Protein AF-A0A168NP57-F1 (afdb_monomer)

Secondary structure (DSSP, 8-state):
---SHHHHHHHHS-EEEEEEE-TTS-EEEEEEEHHHHHHHHHTTSS--EEEEEEEETTTEEEEEEEEE--SSS-HHHHHHHS-TTT--EEEEEEEETTEEEEEEE-HHHHHHHHHH--

Solvent-accessible surface area (backbone atoms only — not comparable to full-atom values): 7168 Å² total; per-residue (Å²): 142,91,87,65,76,70,63,57,48,74,76,72,47,63,70,41,81,42,80,39,70,45,102,85,71,47,77,41,80,46,76,42,40,48,68,58,50,54,50,35,45,75,66,70,74,48,80,58,69,43,46,26,34,36,38,30,79,88,81,44,80,45,74,77,39,85,37,71,64,44,88,85,46,39,72,65,56,46,74,70,34,37,38,85,91,78,61,32,36,31,35,44,35,43,73,56,101,85,41,85,45,72,44,82,32,42,65,69,58,44,55,52,52,55,62,74,76,107

Nearest PDB structures (foldseek):
  7phb-assembly1_v  TM=7.052E-01  e=4.993E+00  Mycoplasmoides pneumoniae M129
  4ux3-assembly1_A  TM=5.341E-01  e=6.018E+00  Saccharomyces cerevisiae
  1yn4-assembly1_A  TM=3.728E-01  e=4.143E+00  Staphylococcus aureus

Foldseek 3Di:
DDDDPPPVCFVPADWDWDFDQDPVRDTDIDIDGPVVVVVCVVVVVDWDWFFEWEAEPVPGTDHGDTDTQDPLHDPVNLVVAQDPVPRYWYWYWYDDPNDIHIDTHHPVVNVVVVVVVD

Mean predicted aligned error: 11.05 Å

Radius of gyration: 17.95 Å; Cα contacts (8 Å, |Δi|>4): 164; chains: 1; bounding box: 44×31×59 Å

Organism: NCBI:txid494026

Sequence (118 aa):
MKTSVGVWDSLFGKKVELELKNDKGNTVKRKISEKLYNQLLMEDKIEEIVNAVIFNTMNGLLSEVIYKIDEEISMESYKKFKNIDTGKIYIIEYYEEGELSSMILTKEKFEETLSEMQ

Structure (mmCIF, N/CA/C/O backbone):
data_AF-A0A168NP57-F1
#
_entry.id   AF-A0A168NP57-F1
#
loop_
_atom_site.group_PDB
_atom_site.id
_atom_site.type_symbol
_atom_site.label_atom_id
_atom_site.label_alt_id
_atom_site.label_comp_id
_atom_site.label_asym_id
_atom_site.label_entity_id
_atom_site.label_seq_id
_atom_site.pdbx_PDB_ins_code
_atom_site.Cartn_x
_atom_site.Cartn_y
_atom_site.Cartn_z
_atom_site.occupancy
_atom_site.B_iso_or_equiv
_atom_site.auth_seq_id
_atom_site.auth_comp_id
_atom_site.auth_asym_id
_atom_site.auth_atom_id
_atom_site.pdbx_PDB_model_num
ATOM 1 N N . MET A 1 1 ? -7.964 -12.875 38.413 1.00 38.75 1 MET A N 1
ATOM 2 C CA . MET A 1 1 ? -8.882 -11.745 38.150 1.00 38.75 1 MET A CA 1
ATOM 3 C C . MET A 1 1 ? -8.815 -11.407 36.664 1.00 38.75 1 MET A C 1
ATOM 5 O O . MET A 1 1 ? -7.784 -10.930 36.217 1.00 38.75 1 MET A 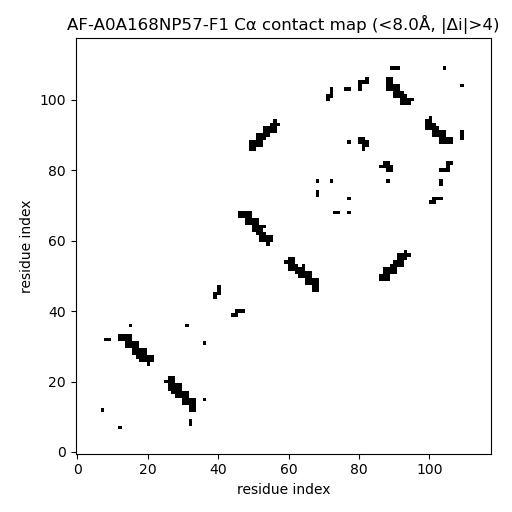O 1
ATOM 9 N N . LYS A 1 2 ? -9.846 -11.745 35.879 1.00 45.28 2 LYS A N 1
ATOM 10 C CA . LYS A 1 2 ? -9.910 -11.529 34.419 1.00 45.28 2 LYS A CA 1
ATOM 11 C C . LYS A 1 2 ? -11.283 -10.957 34.055 1.00 45.28 2 LYS A C 1
ATOM 13 O O . LYS A 1 2 ? -12.103 -11.700 33.553 1.00 45.28 2 LYS A O 1
ATOM 18 N N . THR A 1 3 ? -11.561 -9.685 34.325 1.00 46.69 3 THR A N 1
ATOM 19 C CA . THR A 1 3 ? -12.800 -9.027 33.855 1.00 46.69 3 THR A CA 1
ATOM 20 C C . THR A 1 3 ? -12.734 -7.534 34.170 1.00 46.69 3 THR A C 1
ATOM 22 O O . THR A 1 3 ? -13.128 -7.128 35.256 1.00 46.69 3 THR A O 1
ATOM 25 N N . SER A 1 4 ? -12.225 -6.716 33.249 1.00 45.28 4 SER A N 1
ATOM 26 C CA . SER A 1 4 ? -12.578 -5.279 33.181 1.00 45.28 4 SER A CA 1
ATOM 27 C C . SER A 1 4 ? -11.940 -4.569 31.987 1.00 45.28 4 SER A C 1
ATOM 29 O O . SER A 1 4 ? -12.533 -3.638 31.457 1.00 45.28 4 SER A O 1
ATOM 31 N N . VAL A 1 5 ? -10.779 -5.031 31.510 1.00 47.84 5 VAL A N 1
ATOM 32 C CA . VAL A 1 5 ? -10.010 -4.317 30.471 1.00 47.84 5 VAL A CA 1
ATOM 33 C C . VAL A 1 5 ? -10.714 -4.306 29.099 1.00 47.84 5 VAL A C 1
ATOM 35 O O . VAL A 1 5 ? -10.566 -3.359 28.340 1.00 47.84 5 VAL A O 1
ATOM 38 N N . GLY A 1 6 ? -11.538 -5.315 28.787 1.00 52.41 6 GLY A N 1
ATOM 39 C CA . GLY A 1 6 ? -12.194 -5.432 27.473 1.00 52.41 6 GLY A CA 1
ATOM 40 C C . GLY A 1 6 ? -13.439 -4.561 27.260 1.00 52.41 6 GLY A C 1
ATOM 41 O O . GLY A 1 6 ? -13.781 -4.260 26.120 1.00 52.41 6 GLY A O 1
ATOM 42 N N . VAL A 1 7 ? -14.130 -4.142 28.326 1.00 53.28 7 VAL A N 1
ATOM 43 C CA . VAL A 1 7 ? -15.423 -3.439 28.193 1.00 53.28 7 VAL A CA 1
ATOM 44 C C . VAL A 1 7 ? -15.215 -1.956 27.874 1.00 53.28 7 VAL A C 1
ATOM 46 O O . VAL A 1 7 ? -15.908 -1.406 27.017 1.00 53.28 7 VAL A O 1
ATOM 49 N N . TRP A 1 8 ? -14.211 -1.332 28.498 1.00 48.84 8 TRP A N 1
ATOM 50 C CA . TRP A 1 8 ? -13.878 0.083 28.305 1.00 48.84 8 TRP A CA 1
ATOM 51 C C . TRP A 1 8 ? -13.264 0.372 26.924 1.00 48.84 8 TRP A C 1
ATOM 53 O O . TRP A 1 8 ? -13.643 1.359 26.294 1.00 48.84 8 TRP A O 1
ATOM 63 N N . ASP A 1 9 ? -12.427 -0.533 26.395 1.00 48.09 9 ASP A N 1
ATOM 64 C CA . ASP A 1 9 ? -11.889 -0.452 25.021 1.00 48.09 9 ASP A CA 1
ATOM 65 C C . ASP A 1 9 ? -13.014 -0.460 23.961 1.00 48.09 9 ASP A C 1
ATOM 67 O O . ASP A 1 9 ? -12.896 0.179 22.916 1.00 48.09 9 ASP A O 1
ATOM 71 N N . SER A 1 10 ? -14.141 -1.139 24.224 1.00 54.22 10 SER A N 1
ATOM 72 C CA . SER A 1 10 ? -15.271 -1.202 23.279 1.00 54.22 10 SER A CA 1
ATOM 73 C C . SER A 1 10 ? -16.069 0.109 23.179 1.00 54.22 10 SER A C 1
ATOM 75 O O . SER A 1 10 ? -16.718 0.373 22.158 1.00 54.22 10 SER A O 1
ATOM 77 N N . LEU A 1 11 ? -16.009 0.934 24.231 1.00 54.47 11 LEU A N 1
ATOM 78 C CA . LEU A 1 11 ? -16.763 2.181 24.344 1.00 54.47 11 LEU A CA 1
ATOM 79 C C . LEU A 1 11 ? -15.956 3.400 23.872 1.00 54.47 11 LEU A C 1
ATOM 81 O O . LEU A 1 11 ? -16.556 4.308 23.303 1.00 54.47 11 LEU A O 1
ATOM 85 N N . PHE A 1 12 ? -14.626 3.397 24.034 1.00 58.91 12 PHE A N 1
ATOM 86 C CA . PHE A 1 12 ? -13.761 4.550 23.721 1.00 58.91 12 PHE A CA 1
ATOM 87 C C . PHE A 1 12 ? -12.679 4.293 22.657 1.00 58.91 12 PHE A C 1
ATOM 89 O O . PHE A 1 12 ? -12.015 5.234 22.226 1.00 58.91 12 PHE A O 1
ATOM 96 N N . GLY A 1 13 ? -12.486 3.049 22.210 1.00 62.28 13 GLY A N 1
ATOM 97 C CA . GLY A 1 13 ? -11.503 2.721 21.176 1.00 62.28 13 GLY A CA 1
ATOM 98 C C . GLY A 1 13 ? -11.909 3.203 19.779 1.00 62.28 13 GLY A C 1
ATOM 99 O O . GLY A 1 13 ? -13.095 3.239 19.435 1.00 62.28 13 GLY A O 1
ATOM 100 N N . LYS A 1 14 ? -10.913 3.528 18.939 1.00 70.31 14 LYS A N 1
ATOM 101 C CA . LYS A 1 14 ? -11.123 3.771 17.503 1.00 70.31 14 LYS A CA 1
ATOM 102 C C . LYS A 1 14 ? -11.812 2.559 16.872 1.00 70.31 14 LYS A C 1
ATOM 104 O O . LYS A 1 14 ? -11.433 1.412 17.124 1.00 70.31 14 LYS A O 1
ATOM 109 N N . LYS A 1 15 ? -12.842 2.824 16.066 1.00 76.31 15 LYS A N 1
ATOM 110 C CA . LYS A 1 15 ? -13.626 1.797 15.373 1.00 76.31 15 LYS A CA 1
ATOM 111 C C . LYS A 1 15 ? -13.257 1.775 13.895 1.00 76.31 15 LYS A C 1
ATOM 113 O O . LYS A 1 15 ? -13.189 2.830 13.271 1.00 76.31 15 LYS A O 1
ATOM 118 N N . VAL A 1 16 ? -13.059 0.578 13.362 1.00 74.12 16 VAL A N 1
ATOM 119 C CA . VAL A 1 16 ? -12.806 0.301 11.946 1.00 74.12 16 VAL A CA 1
ATOM 120 C C . VAL A 1 16 ? -14.054 -0.362 11.372 1.00 74.12 16 VAL A C 1
ATOM 122 O O . VAL A 1 16 ? -14.666 -1.211 12.027 1.00 74.12 16 VAL A O 1
ATOM 125 N N . GLU A 1 17 ? -14.476 0.064 10.184 1.00 77.56 17 GLU A N 1
ATOM 126 C CA . GLU A 1 17 ? -15.572 -0.571 9.453 1.00 77.56 17 GLU A CA 1
ATOM 127 C C . GLU A 1 17 ? -14.995 -1.627 8.513 1.00 77.56 17 GLU A C 1
ATOM 129 O O . GLU A 1 17 ? -14.145 -1.329 7.683 1.00 77.56 17 GLU A O 1
ATOM 134 N N . LEU A 1 18 ? -15.453 -2.860 8.682 1.00 72.00 18 LEU A N 1
ATOM 135 C CA . LEU A 1 18 ? -15.092 -4.011 7.877 1.00 72.00 18 LEU A CA 1
ATOM 136 C C . LEU A 1 18 ? -16.243 -4.385 6.959 1.00 72.00 18 LEU A C 1
ATOM 138 O O . LEU A 1 18 ? -17.387 -4.469 7.409 1.00 72.00 18 LEU A O 1
ATOM 142 N N . GLU A 1 19 ? -15.924 -4.706 5.713 1.00 72.56 19 GLU A N 1
ATOM 143 C CA . GLU A 1 19 ? -16.841 -5.364 4.792 1.00 72.56 19 GLU A CA 1
ATOM 144 C C . GLU A 1 19 ? -16.540 -6.862 4.776 1.00 72.56 19 GLU A C 1
ATOM 146 O O . GLU A 1 19 ? -15.517 -7.305 4.270 1.00 72.56 19 GLU A O 1
ATOM 151 N N . LEU A 1 20 ? -17.429 -7.652 5.378 1.00 68.38 20 LEU A N 1
ATOM 152 C CA . LEU A 1 20 ? -17.284 -9.103 5.491 1.00 68.38 20 LEU A CA 1
ATOM 153 C C . LEU A 1 20 ? -18.343 -9.792 4.642 1.00 68.38 20 LEU A C 1
ATOM 155 O O . LEU A 1 20 ? -19.510 -9.409 4.690 1.00 68.38 20 LEU A O 1
ATOM 159 N N . LYS A 1 21 ? -17.988 -10.856 3.924 1.00 63.41 21 LYS A N 1
ATOM 160 C CA . LYS A 1 21 ? -18.999 -11.736 3.325 1.00 63.41 21 LYS A CA 1
ATOM 161 C C . LYS A 1 21 ? -19.562 -12.664 4.398 1.00 63.41 21 LYS A C 1
ATOM 163 O O . LYS A 1 21 ? -18.806 -13.299 5.124 1.00 63.41 21 LYS A O 1
ATOM 168 N N . ASN A 1 22 ? -20.885 -12.732 4.516 1.00 69.12 22 ASN A N 1
ATOM 169 C CA . ASN A 1 22 ? -21.530 -13.746 5.349 1.00 69.12 22 ASN A CA 1
ATOM 170 C C . ASN A 1 22 ? -21.613 -15.099 4.625 1.00 69.12 22 ASN A C 1
ATOM 172 O O . ASN A 1 22 ? -21.370 -15.184 3.425 1.00 69.12 22 ASN A O 1
ATOM 176 N N . ASP A 1 23 ? -22.055 -16.136 5.336 1.00 68.69 23 ASP A N 1
ATOM 177 C CA . ASP A 1 23 ? -22.224 -17.509 4.822 1.00 68.69 23 ASP A CA 1
ATOM 178 C C . ASP A 1 23 ? -23.189 -17.618 3.623 1.00 68.69 23 ASP A C 1
ATOM 180 O O . ASP A 1 23 ? -23.271 -18.649 2.964 1.00 68.69 23 ASP A O 1
ATOM 184 N N . LYS A 1 24 ? -23.941 -16.549 3.331 1.00 72.31 24 LYS A N 1
ATOM 185 C CA . LYS A 1 24 ? -24.844 -16.432 2.177 1.00 72.31 24 LYS A CA 1
ATOM 186 C C . LYS A 1 24 ? -24.222 -15.641 1.018 1.00 72.31 24 LYS A C 1
ATOM 188 O O . LYS A 1 24 ? -24.932 -15.288 0.083 1.00 72.31 24 LYS A O 1
ATOM 193 N N . GLY A 1 25 ? -22.936 -15.299 1.109 1.00 66.81 25 GLY A N 1
ATOM 194 C CA . GLY A 1 25 ? -22.189 -14.519 0.121 1.00 66.81 25 GLY A CA 1
ATOM 195 C C . GLY A 1 25 ? -22.498 -13.018 0.098 1.00 66.81 25 GLY A C 1
ATOM 196 O O . GLY A 1 25 ? -21.944 -12.309 -0.738 1.00 66.81 25 GLY A O 1
ATOM 197 N N . ASN A 1 26 ? -23.352 -12.511 0.994 1.00 70.50 26 ASN A N 1
ATOM 198 C CA . ASN A 1 26 ? -23.693 -11.088 1.035 1.00 70.50 26 ASN A CA 1
ATOM 199 C C . ASN A 1 26 ? -22.630 -10.305 1.803 1.00 70.50 26 ASN A C 1
ATOM 201 O O . ASN A 1 26 ? -22.225 -10.722 2.891 1.00 70.50 26 ASN A O 1
ATOM 205 N N . THR A 1 27 ? -22.247 -9.141 1.280 1.00 70.88 27 THR A N 1
ATOM 206 C CA . THR A 1 27 ? -21.367 -8.201 1.978 1.00 70.88 27 THR A CA 1
ATOM 207 C C . THR A 1 27 ? -22.115 -7.538 3.131 1.00 70.88 27 THR A C 1
ATOM 209 O O . THR A 1 27 ? -23.175 -6.939 2.952 1.00 70.88 27 THR A O 1
ATOM 212 N N . VAL A 1 28 ? -21.560 -7.643 4.333 1.00 73.69 28 VAL A N 1
ATOM 213 C CA . VAL A 1 28 ? -22.086 -7.066 5.565 1.00 73.69 28 VAL A CA 1
ATOM 214 C C . VAL A 1 28 ? -21.036 -6.130 6.145 1.00 73.69 28 VAL A C 1
ATOM 216 O O . VAL A 1 28 ? -19.914 -6.543 6.431 1.00 73.69 28 VAL A O 1
ATOM 219 N N . LYS A 1 29 ? -21.419 -4.872 6.360 1.00 75.94 29 LYS A N 1
ATOM 220 C CA . LYS A 1 29 ? -20.582 -3.885 7.045 1.00 75.94 29 LYS A CA 1
ATOM 221 C C . LYS A 1 29 ? -20.667 -4.097 8.555 1.00 75.94 29 LYS A C 1
ATOM 223 O O . L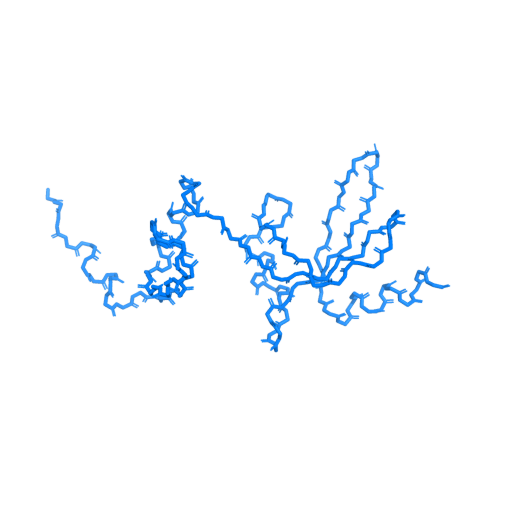YS A 1 29 ? -21.762 -4.078 9.123 1.00 75.94 29 LYS A O 1
ATOM 228 N N . ARG A 1 30 ? -19.533 -4.286 9.229 1.00 78.25 30 ARG A N 1
ATOM 229 C CA . ARG A 1 30 ? -19.452 -4.357 10.696 1.00 78.25 30 ARG A CA 1
ATOM 230 C C . ARG A 1 30 ? -18.409 -3.395 11.228 1.00 78.25 30 ARG A C 1
ATOM 232 O O . ARG A 1 30 ? -17.288 -3.357 10.745 1.00 78.25 30 ARG A O 1
ATOM 239 N N . LYS A 1 31 ? -18.764 -2.660 12.280 1.00 79.62 31 LYS A N 1
ATOM 240 C CA . LYS A 1 31 ? -17.814 -1.823 13.016 1.00 79.62 31 LYS A CA 1
ATOM 241 C C . LYS A 1 31 ? -17.208 -2.630 14.153 1.00 79.62 31 LYS A C 1
ATOM 243 O O . LYS A 1 31 ? -17.934 -3.050 15.054 1.00 79.62 31 LYS A O 1
ATOM 248 N N . ILE A 1 32 ? -15.898 -2.825 14.115 1.00 79.81 32 ILE A N 1
ATOM 249 C CA . ILE A 1 32 ? -15.132 -3.467 15.186 1.00 79.81 32 ILE A CA 1
ATOM 250 C C . ILE A 1 32 ? -14.089 -2.499 15.744 1.00 79.81 32 ILE A C 1
ATOM 252 O O . ILE A 1 32 ? -13.832 -1.453 15.154 1.00 79.81 32 ILE A O 1
ATOM 256 N N . SER A 1 33 ? -13.516 -2.796 16.909 1.00 80.19 33 SER A N 1
ATOM 257 C CA . SER A 1 33 ? -12.408 -1.991 17.433 1.00 80.19 33 SER A CA 1
ATOM 258 C C . SER A 1 33 ? -11.144 -2.205 16.595 1.00 80.19 33 SER A C 1
ATOM 260 O O . SER A 1 33 ? -10.907 -3.309 16.109 1.00 80.19 33 SER A O 1
ATOM 262 N N . GLU A 1 34 ? -10.299 -1.178 16.475 1.00 76.56 34 GLU A N 1
ATOM 263 C CA . GLU A 1 34 ? -8.992 -1.266 15.792 1.00 76.56 34 GLU A CA 1
ATOM 264 C C . GLU A 1 34 ? -8.105 -2.374 16.388 1.00 76.56 34 GLU A C 1
ATOM 266 O O . GLU A 1 34 ? -7.371 -3.058 15.686 1.00 76.56 34 GLU A O 1
ATOM 271 N N . LYS A 1 35 ? -8.234 -2.632 17.691 1.00 75.88 35 LYS A N 1
ATOM 272 C CA . LYS A 1 35 ? -7.530 -3.726 18.363 1.00 75.88 35 LYS A CA 1
ATOM 273 C C . LYS A 1 35 ? -7.978 -5.106 17.880 1.00 75.88 35 LYS A C 1
ATOM 275 O O . LYS A 1 35 ? -7.133 -5.949 17.602 1.00 75.88 35 LYS A O 1
ATOM 280 N N . LEU A 1 36 ? -9.292 -5.335 17.782 1.00 75.81 36 LEU A N 1
ATOM 281 C CA . LEU A 1 36 ? -9.830 -6.596 17.261 1.00 75.81 36 LEU A CA 1
ATOM 282 C C . LEU A 1 36 ? -9.495 -6.748 15.777 1.00 75.81 36 LEU A C 1
ATOM 284 O O . LEU A 1 36 ? -9.195 -7.843 15.327 1.00 75.81 36 LEU A O 1
ATOM 288 N N . TYR A 1 37 ? -9.512 -5.642 15.040 1.00 79.44 37 TYR A N 1
ATOM 289 C CA . TYR A 1 37 ? -9.116 -5.593 13.642 1.00 79.44 37 TYR A CA 1
ATOM 290 C C . TYR A 1 37 ? -7.678 -6.083 13.437 1.00 79.44 37 TYR A C 1
ATOM 292 O O . TYR A 1 37 ? -7.454 -7.060 12.729 1.00 79.44 37 TYR A O 1
ATOM 300 N N . ASN A 1 38 ? -6.724 -5.477 14.148 1.00 73.56 38 ASN A N 1
ATOM 301 C CA . ASN A 1 38 ? -5.319 -5.874 14.094 1.00 73.56 38 ASN A CA 1
ATOM 302 C C . ASN A 1 38 ? -5.124 -7.326 14.545 1.00 73.56 38 ASN A C 1
ATOM 304 O O . ASN A 1 38 ? -4.336 -8.048 13.950 1.00 73.56 38 ASN A O 1
ATOM 308 N N . GLN A 1 39 ? -5.863 -7.774 15.565 1.00 76.75 39 GLN A N 1
ATOM 309 C CA . GLN A 1 39 ? -5.812 -9.167 16.002 1.00 76.75 39 GLN A CA 1
ATOM 310 C C . GLN A 1 39 ? -6.277 -10.130 14.899 1.00 76.75 39 GLN A C 1
ATOM 312 O O . GLN A 1 39 ? -5.638 -11.150 14.679 1.00 76.75 39 GLN A O 1
ATOM 317 N N . LEU A 1 40 ? -7.367 -9.815 14.194 1.00 77.19 40 LEU A N 1
ATOM 318 C CA . LEU A 1 40 ? -7.874 -10.657 13.108 1.00 77.19 40 LEU A CA 1
ATOM 319 C C . LEU A 1 40 ? -6.925 -10.690 11.902 1.00 77.19 40 LEU A C 1
ATOM 321 O O . LEU A 1 40 ? -6.834 -11.736 11.265 1.00 77.19 40 LEU A O 1
ATOM 325 N N . LEU A 1 41 ? -6.221 -9.586 11.620 1.00 73.50 41 LEU A N 1
ATOM 326 C CA . LEU A 1 41 ? -5.145 -9.555 10.624 1.00 73.50 41 LEU A CA 1
ATOM 327 C C . LEU A 1 41 ? -3.970 -10.446 11.040 1.00 73.50 41 LEU A C 1
ATOM 329 O O . LEU A 1 41 ? -3.517 -11.257 10.249 1.00 73.50 41 LEU A O 1
ATOM 333 N N . MET A 1 42 ? -3.507 -1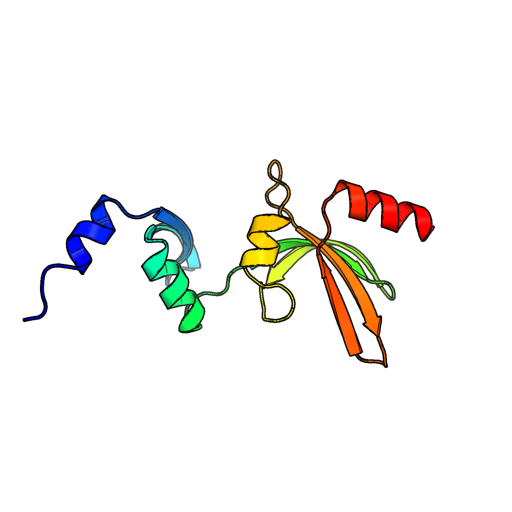0.340 12.291 1.00 72.81 42 MET A N 1
ATOM 334 C CA . MET A 1 42 ? -2.391 -11.153 12.804 1.00 72.81 42 MET A CA 1
ATOM 335 C C . MET A 1 42 ? -2.716 -12.651 12.897 1.00 72.81 42 MET A C 1
ATOM 337 O O . MET A 1 42 ? -1.807 -13.472 12.920 1.00 72.81 42 MET A O 1
ATOM 341 N N . GLU A 1 43 ? -3.995 -13.008 13.015 1.00 76.75 43 GLU A N 1
ATOM 342 C CA . GLU A 1 43 ? -4.471 -14.397 13.036 1.00 76.75 43 GLU A CA 1
ATOM 343 C C . GLU A 1 43 ? -4.807 -14.937 11.629 1.00 76.75 43 GLU A C 1
ATOM 345 O O . GLU A 1 43 ? -5.414 -16.005 11.538 1.00 76.75 43 GLU A O 1
ATOM 350 N N . ASP A 1 44 ? -4.486 -14.199 10.554 1.00 69.19 44 ASP A N 1
ATOM 351 C CA . ASP A 1 44 ? -4.807 -14.522 9.150 1.00 69.19 44 ASP A CA 1
ATOM 352 C C . ASP A 1 44 ? -6.302 -14.813 8.899 1.00 69.19 44 ASP A C 1
ATOM 354 O O . ASP A 1 44 ? -6.692 -15.536 7.981 1.00 69.19 44 ASP A O 1
ATOM 358 N N . LYS A 1 45 ? -7.186 -14.259 9.738 1.00 71.00 45 LYS A N 1
ATOM 359 C CA . LYS A 1 45 ? -8.642 -14.468 9.643 1.00 71.00 45 LYS A CA 1
ATOM 360 C C . LYS A 1 45 ? -9.323 -13.497 8.694 1.00 71.00 45 LYS A C 1
ATOM 362 O O . LYS A 1 45 ? -10.446 -13.756 8.259 1.00 71.00 45 LYS A O 1
ATOM 367 N N . ILE A 1 46 ? -8.683 -12.364 8.437 1.00 70.94 46 ILE A N 1
ATOM 368 C CA . ILE A 1 46 ? -9.098 -11.368 7.456 1.00 70.94 46 ILE A CA 1
ATOM 369 C C . ILE A 1 46 ? -7.860 -10.935 6.677 1.00 70.94 46 ILE A C 1
ATOM 371 O O . ILE A 1 46 ? -6.768 -10.885 7.234 1.00 70.94 46 ILE A O 1
ATOM 375 N N . GLU A 1 47 ? -8.038 -10.605 5.406 1.00 68.81 47 GLU A N 1
ATOM 376 C CA . GLU A 1 47 ? -6.999 -9.993 4.582 1.00 68.81 47 GLU A CA 1
ATOM 377 C C . GLU A 1 47 ? -7.354 -8.520 4.399 1.00 68.81 47 GLU A C 1
ATOM 379 O O . GLU A 1 47 ? -8.518 -8.202 4.129 1.00 68.81 47 GLU A O 1
ATOM 384 N N . GLU A 1 48 ? -6.381 -7.618 4.547 1.00 70.81 48 GLU A N 1
ATOM 385 C CA . GLU A 1 48 ? -6.620 -6.226 4.179 1.00 70.81 48 GLU A CA 1
ATOM 386 C C . GLU A 1 48 ? -6.336 -6.028 2.701 1.00 70.81 48 GLU A C 1
ATOM 388 O O . GLU A 1 48 ? -5.220 -6.212 2.213 1.00 70.81 48 GLU A O 1
ATOM 393 N N . ILE A 1 49 ? -7.397 -5.658 2.001 1.00 72.81 49 ILE A N 1
ATOM 394 C CA . ILE A 1 49 ? -7.410 -5.488 0.567 1.00 72.81 49 ILE A CA 1
ATOM 395 C C . ILE A 1 49 ? -7.708 -4.019 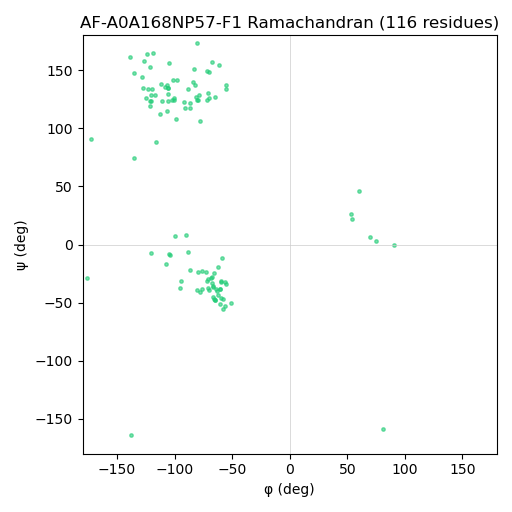0.279 1.00 72.81 49 ILE A C 1
ATOM 397 O O . ILE A 1 49 ? -8.683 -3.461 0.788 1.00 72.81 49 ILE A O 1
ATOM 401 N N . VAL A 1 50 ? -6.874 -3.394 -0.542 1.00 80.62 50 VAL A N 1
ATOM 402 C CA . VAL A 1 50 ? -6.954 -1.975 -0.887 1.00 80.62 50 VAL A CA 1
ATOM 403 C C . VAL A 1 50 ? -6.975 -1.787 -2.394 1.00 80.62 50 VAL A C 1
ATOM 405 O O . VAL A 1 50 ? -6.530 -2.640 -3.155 1.00 80.62 50 VAL A O 1
ATOM 408 N N . ASN A 1 51 ? -7.496 -0.648 -2.839 1.00 82.75 51 ASN A N 1
ATOM 409 C CA . ASN A 1 51 ? -7.425 -0.288 -4.249 1.00 82.75 51 ASN A CA 1
ATOM 410 C C . ASN A 1 51 ? -6.048 0.312 -4.546 1.00 82.75 51 ASN A C 1
ATOM 412 O O . ASN A 1 51 ? -5.638 1.278 -3.900 1.00 82.75 51 ASN A O 1
ATOM 416 N N . ALA A 1 52 ? -5.364 -0.225 -5.547 1.00 88.19 52 ALA A N 1
ATOM 417 C CA . ALA A 1 52 ? -4.059 0.238 -5.985 1.00 88.19 52 ALA A CA 1
ATOM 418 C C . ALA A 1 52 ? -4.067 0.656 -7.460 1.00 88.19 52 ALA A C 1
ATOM 420 O O . ALA A 1 52 ? -4.847 0.166 -8.281 1.00 88.19 52 ALA A O 1
ATOM 421 N N . VAL A 1 53 ? -3.173 1.578 -7.792 1.00 91.81 53 VAL A N 1
ATOM 422 C CA . VAL A 1 53 ? -2.701 1.821 -9.154 1.00 91.81 53 VAL A CA 1
ATOM 423 C C . VAL A 1 53 ? -1.254 1.363 -9.180 1.00 91.81 53 VAL A C 1
ATOM 425 O O . VAL A 1 53 ? -0.459 1.818 -8.361 1.00 91.81 53 VAL A O 1
ATOM 428 N N . ILE A 1 54 ? -0.932 0.440 -10.075 1.00 91.81 54 ILE A N 1
ATOM 429 C CA . ILE A 1 54 ? 0.365 -0.227 -10.106 1.00 91.81 54 ILE A CA 1
ATOM 430 C C . ILE A 1 54 ? 1.007 0.050 -11.453 1.00 91.81 54 ILE A C 1
ATOM 432 O O . ILE A 1 54 ? 0.386 -0.160 -12.490 1.00 91.81 54 ILE A O 1
ATOM 436 N N . PHE A 1 55 ? 2.247 0.512 -11.459 1.00 93.69 55 PHE A N 1
ATOM 437 C CA . PHE A 1 55 ? 3.070 0.511 -12.656 1.00 93.69 55 PHE A CA 1
ATOM 438 C C . PHE A 1 55 ? 4.130 -0.568 -12.521 1.00 93.69 55 PHE A C 1
ATOM 440 O O . PHE A 1 55 ? 4.997 -0.477 -11.660 1.00 93.69 55 PHE A O 1
ATOM 447 N N . ASN A 1 56 ? 4.057 -1.577 -13.377 1.00 91.31 56 ASN A N 1
ATOM 448 C CA . ASN A 1 56 ? 5.048 -2.634 -13.436 1.00 91.31 56 ASN A CA 1
ATOM 449 C C . ASN A 1 56 ? 6.001 -2.348 -14.599 1.00 91.31 56 ASN A C 1
ATOM 451 O O . ASN A 1 56 ? 5.556 -2.211 -15.737 1.00 91.31 56 ASN A O 1
ATOM 455 N N . THR A 1 57 ? 7.307 -2.277 -14.343 1.00 89.44 57 THR A N 1
ATOM 456 C CA . THR A 1 57 ? 8.293 -1.914 -15.379 1.00 89.44 57 THR A CA 1
ATOM 457 C C . THR A 1 57 ? 8.345 -2.894 -16.555 1.00 89.44 57 THR A C 1
ATOM 459 O O . THR A 1 57 ? 8.801 -2.522 -17.634 1.00 89.44 57 THR A O 1
ATOM 462 N N . MET A 1 58 ? 7.843 -4.121 -16.383 1.00 86.94 58 MET A N 1
ATOM 463 C CA . MET A 1 58 ? 7.752 -5.139 -17.434 1.00 86.94 58 MET A CA 1
ATOM 464 C C . MET A 1 58 ? 6.380 -5.158 -18.122 1.00 86.94 58 MET A C 1
ATOM 466 O O . MET A 1 58 ? 6.302 -5.376 -19.330 1.00 86.94 58 MET A O 1
ATOM 470 N N . ASN A 1 59 ? 5.299 -4.945 -17.364 1.00 85.44 59 ASN A N 1
ATOM 471 C CA . ASN A 1 59 ? 3.918 -5.121 -17.841 1.00 85.44 59 ASN A CA 1
ATOM 472 C C . ASN A 1 59 ? 3.179 -3.802 -18.139 1.00 85.44 59 ASN A C 1
ATOM 474 O O . ASN A 1 59 ? 2.085 -3.823 -18.703 1.00 85.44 59 ASN A O 1
ATOM 478 N N . GLY A 1 60 ? 3.759 -2.659 -17.777 1.00 88.44 60 GLY A N 1
ATOM 479 C CA . GLY A 1 60 ? 3.155 -1.338 -17.911 1.00 88.44 60 GLY A CA 1
ATOM 480 C C . GLY A 1 60 ? 2.171 -0.987 -16.789 1.00 88.44 60 GLY A C 1
ATOM 481 O O . GLY A 1 60 ? 2.225 -1.519 -15.679 1.00 88.44 60 GLY A O 1
ATOM 482 N N . LEU A 1 61 ? 1.280 -0.031 -17.072 1.00 91.25 61 LEU A N 1
ATOM 483 C CA . LEU A 1 61 ? 0.336 0.518 -16.097 1.00 91.25 61 LEU A CA 1
ATOM 484 C C . LEU A 1 61 ? -0.893 -0.387 -15.913 1.00 91.25 61 LEU A C 1
ATOM 486 O O . LEU A 1 61 ? -1.649 -0.634 -16.851 1.00 91.25 61 LEU A O 1
ATOM 490 N N . LEU A 1 62 ? -1.144 -0.782 -14.669 1.00 85.69 62 LEU A N 1
ATOM 491 C CA . LEU A 1 62 ? -2.318 -1.508 -14.202 1.00 85.69 62 LEU A CA 1
ATOM 492 C C . LEU A 1 62 ? -3.137 -0.591 -13.288 1.00 85.69 62 LEU A C 1
ATOM 494 O O . LEU A 1 62 ? -2.719 -0.209 -12.195 1.00 85.69 62 LEU A O 1
ATOM 498 N N . SER A 1 63 ? -4.325 -0.209 -13.743 1.00 81.06 63 SER A N 1
ATOM 499 C CA . SER A 1 63 ? -5.205 0.686 -12.989 1.00 81.06 63 SER A CA 1
ATOM 500 C C . SER A 1 63 ? -6.266 -0.094 -12.219 1.00 81.06 63 SER A C 1
ATOM 502 O O . SER A 1 63 ? -6.830 -1.047 -12.745 1.00 81.06 63 SER A O 1
ATOM 504 N N . GLU A 1 64 ? -6.573 0.367 -11.004 1.00 75.31 64 GLU A N 1
ATOM 505 C CA . GLU A 1 64 ? -7.679 -0.138 -10.171 1.00 75.31 64 GLU A CA 1
ATOM 506 C C . GLU A 1 64 ? -7.563 -1.623 -9.812 1.00 75.31 64 GLU A C 1
ATOM 508 O O . GLU A 1 64 ? -8.519 -2.394 -9.891 1.00 75.31 64 GLU A O 1
ATOM 513 N N . VAL A 1 65 ? -6.365 -2.016 -9.388 1.00 79.75 65 VAL A N 1
ATOM 514 C CA . VAL A 1 65 ? -6.080 -3.376 -8.943 1.00 79.75 65 VAL A CA 1
ATOM 515 C C . VAL A 1 65 ? -6.485 -3.532 -7.481 1.00 79.75 65 VAL A C 1
ATOM 517 O O . VAL A 1 65 ? -6.261 -2.653 -6.649 1.00 79.75 65 VAL A O 1
ATOM 520 N N . ILE A 1 66 ? -7.074 -4.680 -7.170 1.00 76.44 66 ILE A N 1
ATOM 521 C CA . ILE A 1 66 ? -7.324 -5.127 -5.806 1.00 76.44 66 ILE A CA 1
ATOM 522 C C . ILE A 1 66 ? -5.994 -5.654 -5.249 1.00 76.44 66 ILE A C 1
ATOM 524 O O . ILE A 1 66 ? -5.539 -6.718 -5.661 1.00 76.44 66 ILE A O 1
ATOM 528 N N . TYR A 1 67 ? -5.363 -4.899 -4.351 1.00 78.75 67 TYR A N 1
ATOM 529 C CA . TYR A 1 67 ? -4.049 -5.205 -3.786 1.00 78.75 67 TYR A CA 1
ATOM 530 C C . TYR A 1 67 ? -4.178 -5.694 -2.347 1.00 78.75 67 TYR A C 1
ATOM 532 O O . TYR A 1 67 ? -4.832 -5.052 -1.524 1.00 78.75 67 TYR A O 1
ATOM 540 N N . LYS A 1 68 ? -3.546 -6.822 -2.032 1.00 79.75 68 LYS A N 1
ATOM 541 C CA . LYS A 1 68 ? -3.472 -7.342 -0.667 1.00 79.75 68 LYS A CA 1
ATOM 542 C C . LYS A 1 68 ? -2.273 -6.708 0.030 1.00 79.75 68 LYS A C 1
ATOM 544 O O . LYS A 1 68 ? -1.156 -6.850 -0.441 1.00 79.75 68 LYS A O 1
ATOM 549 N N . ILE A 1 69 ? -2.505 -6.019 1.143 1.00 75.06 69 ILE A N 1
ATOM 550 C CA . ILE A 1 69 ? -1.419 -5.514 1.991 1.00 75.06 69 ILE A CA 1
ATOM 551 C C . ILE A 1 69 ? -0.672 -6.716 2.584 1.00 75.06 69 ILE A C 1
ATOM 553 O O . ILE A 1 69 ? -1.293 -7.588 3.197 1.00 75.06 69 ILE A O 1
ATOM 557 N N . ASP A 1 70 ? 0.643 -6.750 2.404 1.00 74.62 70 ASP A N 1
ATOM 558 C CA . ASP A 1 70 ? 1.535 -7.842 2.795 1.00 74.62 70 ASP A CA 1
ATOM 559 C C . ASP A 1 70 ? 2.840 -7.315 3.430 1.00 74.62 70 ASP A C 1
ATOM 561 O O . ASP A 1 70 ? 2.903 -6.179 3.903 1.00 74.62 70 ASP A O 1
ATOM 565 N N . GLU A 1 71 ? 3.868 -8.161 3.532 1.00 64.19 71 GLU A N 1
ATOM 566 C CA . GLU A 1 71 ? 5.141 -7.792 4.163 1.00 64.19 71 GLU A CA 1
ATOM 567 C C . GLU A 1 71 ? 5.931 -6.748 3.357 1.00 64.19 71 GLU A C 1
ATOM 569 O O . GLU A 1 71 ? 6.632 -5.933 3.961 1.00 64.19 71 GLU A O 1
ATOM 574 N N . GLU A 1 72 ? 5.784 -6.710 2.028 1.00 71.69 72 GLU A N 1
ATOM 575 C CA . GLU A 1 72 ? 6.426 -5.692 1.184 1.00 71.69 72 GLU A CA 1
ATOM 576 C C . GLU A 1 72 ? 5.791 -4.318 1.407 1.00 71.69 72 GLU A C 1
ATOM 578 O O . GLU A 1 72 ? 6.472 -3.290 1.489 1.00 71.69 72 GLU A O 1
ATOM 583 N N . ILE A 1 73 ? 4.466 -4.295 1.562 1.00 75.19 73 ILE A N 1
ATOM 584 C CA . ILE A 1 73 ? 3.691 -3.078 1.776 1.00 75.19 73 ILE A CA 1
ATOM 585 C C . ILE A 1 73 ? 3.040 -3.126 3.152 1.00 75.19 73 ILE A C 1
ATOM 587 O O . ILE A 1 73 ? 1.890 -3.512 3.317 1.00 75.19 73 ILE A O 1
ATOM 591 N N . SER A 1 74 ? 3.765 -2.643 4.162 1.00 81.31 74 SER A N 1
ATOM 592 C CA . SER A 1 74 ? 3.230 -2.592 5.524 1.00 81.31 74 SER A CA 1
ATOM 593 C C . SER A 1 74 ? 1.979 -1.704 5.648 1.00 81.31 74 SER A C 1
ATOM 595 O O . SER A 1 74 ? 1.801 -0.699 4.948 1.00 81.31 74 SER A O 1
ATOM 597 N N . MET A 1 75 ? 1.147 -2.003 6.648 1.00 78.56 75 MET A N 1
ATOM 598 C CA . MET A 1 75 ? -0.005 -1.175 7.026 1.00 78.56 75 MET A CA 1
ATOM 599 C C . MET A 1 75 ? 0.372 0.281 7.337 1.00 78.56 75 MET A C 1
ATOM 601 O O . MET A 1 75 ? -0.403 1.209 7.095 1.00 78.56 75 MET A O 1
ATOM 605 N N . GLU A 1 76 ? 1.556 0.495 7.911 1.00 82.06 76 GLU A N 1
ATOM 606 C CA . GLU A 1 76 ? 2.065 1.831 8.213 1.00 82.06 76 GLU A CA 1
ATOM 607 C C . GLU A 1 76 ? 2.350 2.603 6.921 1.00 82.06 76 GLU A C 1
ATOM 609 O O . GLU A 1 76 ? 1.907 3.747 6.776 1.00 82.06 76 GLU A O 1
ATOM 614 N N . SER A 1 77 ? 2.993 1.946 5.952 1.00 84.44 77 SER A N 1
ATOM 615 C CA . SER A 1 77 ? 3.229 2.494 4.616 1.00 84.44 77 SER A CA 1
ATOM 616 C C . SER A 1 77 ? 1.908 2.827 3.920 1.00 84.44 77 SER A C 1
ATOM 618 O O . SER A 1 77 ? 1.741 3.94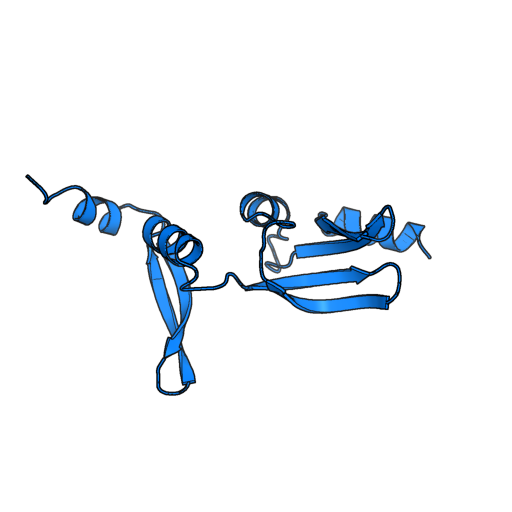8 3.438 1.00 84.44 77 SER A O 1
ATOM 620 N N . TYR A 1 78 ? 0.921 1.925 3.956 1.00 84.00 78 TYR A N 1
ATOM 621 C CA . TYR A 1 78 ? -0.419 2.198 3.425 1.00 84.00 78 TYR A CA 1
ATOM 622 C C . TYR A 1 78 ? -1.047 3.445 4.062 1.00 84.00 78 TYR A C 1
ATOM 624 O O . TYR A 1 78 ? -1.445 4.374 3.360 1.00 84.00 78 TYR A O 1
ATOM 632 N N . LYS A 1 79 ? -1.101 3.519 5.398 1.00 83.94 79 LYS A N 1
ATOM 633 C CA . LYS A 1 79 ? -1.703 4.663 6.106 1.00 83.94 79 LYS A CA 1
ATOM 634 C C . LYS A 1 79 ? -1.005 5.987 5.779 1.00 83.94 79 LYS A C 1
ATOM 636 O O . LYS A 1 79 ? -1.675 7.019 5.769 1.00 83.94 79 LYS A O 1
ATOM 641 N N . LYS A 1 80 ? 0.305 5.953 5.523 1.00 87.00 80 LYS A N 1
ATOM 642 C CA . LYS A 1 80 ? 1.128 7.126 5.207 1.00 87.00 80 LYS A CA 1
ATOM 643 C C . LYS A 1 80 ? 0.972 7.602 3.762 1.00 87.00 80 LYS A C 1
ATOM 645 O O . LYS A 1 80 ? 0.933 8.807 3.537 1.00 87.00 80 LYS A O 1
ATOM 650 N N . PHE A 1 81 ? 0.911 6.678 2.805 1.00 90.38 81 PHE A N 1
ATOM 651 C CA . PHE A 1 81 ? 0.967 6.998 1.375 1.00 90.38 81 PHE A CA 1
ATOM 652 C C . PHE A 1 81 ? -0.375 6.900 0.650 1.00 90.38 81 PHE A C 1
ATOM 654 O O . PHE A 1 81 ? -0.467 7.331 -0.501 1.00 90.38 81 PHE A O 1
ATOM 661 N N . LYS A 1 82 ? -1.433 6.388 1.298 1.00 89.06 82 LYS A N 1
ATOM 662 C CA . LYS A 1 82 ? -2.769 6.393 0.696 1.00 89.06 82 LYS A CA 1
ATOM 663 C C . LYS A 1 82 ? -3.178 7.810 0.304 1.00 89.06 82 LYS A C 1
ATOM 665 O O . LYS A 1 82 ? -3.035 8.766 1.069 1.00 89.06 82 LYS A O 1
ATOM 670 N N . ASN A 1 83 ? -3.760 7.933 -0.878 1.00 89.38 83 ASN A N 1
ATOM 671 C CA . ASN A 1 83 ? -4.388 9.166 -1.303 1.00 89.38 83 ASN A CA 1
ATOM 672 C C . ASN A 1 83 ? -5.671 9.386 -0.487 1.00 89.38 83 ASN A C 1
ATOM 674 O O . ASN A 1 83 ? -6.535 8.512 -0.417 1.00 89.38 83 ASN A O 1
ATOM 678 N N . ILE A 1 84 ? -5.780 10.554 0.147 1.00 85.44 84 ILE A N 1
ATOM 679 C CA . ILE A 1 84 ? -6.866 10.863 1.087 1.00 85.44 84 ILE A CA 1
ATOM 680 C C . ILE A 1 84 ? -8.223 10.926 0.375 1.00 85.44 84 ILE A C 1
ATOM 682 O O . ILE A 1 84 ? -9.218 10.475 0.938 1.00 85.44 84 ILE A O 1
ATOM 686 N N . ASP A 1 85 ? -8.251 11.425 -0.861 1.00 85.38 85 ASP A N 1
ATOM 687 C CA . ASP A 1 85 ? -9.492 11.661 -1.606 1.00 85.38 85 ASP A CA 1
ATOM 688 C C . ASP A 1 85 ? -10.098 10.367 -2.160 1.00 85.38 85 ASP A C 1
ATOM 690 O O . ASP A 1 85 ? -11.314 10.193 -2.179 1.00 85.38 85 ASP A O 1
ATOM 694 N N . THR A 1 86 ? -9.247 9.448 -2.620 1.00 84.00 86 THR A N 1
ATOM 695 C CA . THR A 1 86 ? -9.665 8.223 -3.326 1.00 84.00 86 THR A CA 1
ATOM 696 C C . THR A 1 86 ? -9.505 6.953 -2.499 1.00 84.00 86 THR A C 1
ATOM 698 O O . THR A 1 86 ? -10.055 5.915 -2.858 1.00 84.00 86 THR A O 1
ATOM 701 N N . GLY A 1 87 ? -8.720 7.000 -1.420 1.00 81.81 87 GLY A N 1
ATOM 702 C CA . GLY A 1 87 ? -8.323 5.819 -0.653 1.00 81.81 87 GLY A CA 1
ATOM 703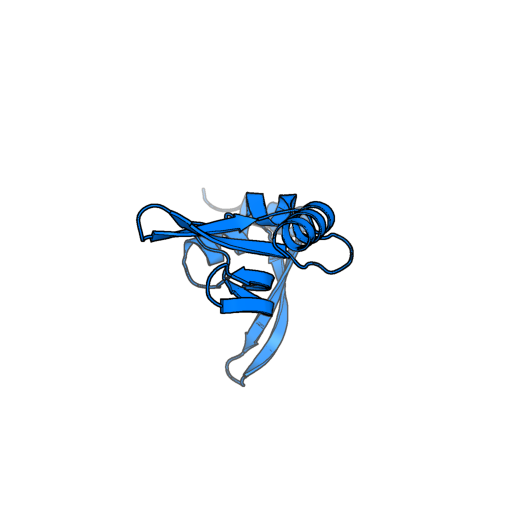 C C . GLY A 1 87 ? -7.357 4.886 -1.391 1.00 81.81 87 GLY A C 1
ATOM 704 O O . GLY A 1 87 ? -7.069 3.809 -0.875 1.00 81.81 87 GLY A O 1
ATOM 705 N N . LYS A 1 88 ? -6.864 5.271 -2.578 1.00 88.50 88 LYS A N 1
ATOM 706 C CA . LYS A 1 88 ? -5.961 4.451 -3.396 1.00 88.50 88 LYS A CA 1
ATOM 707 C C . LYS A 1 88 ? -4.505 4.576 -2.951 1.00 88.50 88 LYS A C 1
ATOM 709 O O . LYS A 1 88 ? -4.089 5.641 -2.490 1.00 88.50 88 LYS A O 1
ATOM 714 N N . ILE A 1 89 ? -3.724 3.523 -3.168 1.00 91.19 89 ILE A N 1
ATOM 715 C CA . ILE A 1 89 ? -2.254 3.578 -3.157 1.00 91.19 89 ILE A CA 1
ATOM 716 C C . ILE A 1 89 ? -1.685 3.510 -4.570 1.00 91.19 89 ILE A C 1
ATOM 718 O O . ILE A 1 89 ? -2.342 3.018 -5.485 1.00 91.19 89 ILE A O 1
ATOM 722 N N . TYR A 1 90 ? -0.469 4.023 -4.731 1.00 93.56 90 TYR A N 1
ATOM 723 C CA . TYR A 1 90 ? 0.240 4.078 -6.003 1.00 93.56 90 TYR A CA 1
ATOM 724 C C . TYR A 1 90 ? 1.556 3.326 -5.839 1.00 93.56 90 TYR A C 1
ATOM 726 O O . TYR A 1 90 ? 2.344 3.676 -4.961 1.00 93.56 90 TYR A O 1
ATOM 734 N N . ILE A 1 91 ? 1.753 2.271 -6.624 1.00 92.88 91 ILE A N 1
ATOM 735 C CA . ILE A 1 91 ? 2.849 1.313 -6.462 1.00 92.88 91 ILE A CA 1
ATOM 736 C C . ILE A 1 91 ? 3.655 1.253 -7.755 1.00 92.88 91 ILE A C 1
ATOM 738 O O . ILE A 1 91 ? 3.078 1.141 -8.834 1.00 92.88 91 ILE A O 1
ATOM 742 N N . ILE A 1 92 ? 4.979 1.297 -7.649 1.00 92.19 92 ILE A N 1
ATOM 743 C CA . ILE A 1 92 ? 5.885 0.930 -8.736 1.00 92.19 92 ILE A CA 1
ATOM 744 C C . ILE A 1 92 ? 6.489 -0.429 -8.413 1.00 92.19 92 ILE A C 1
ATOM 746 O O . ILE A 1 92 ? 7.104 -0.600 -7.364 1.00 92.19 92 ILE A O 1
ATOM 750 N N . GLU A 1 93 ? 6.314 -1.367 -9.330 1.00 92.50 93 GLU A N 1
ATOM 751 C CA . GLU A 1 93 ? 6.907 -2.696 -9.295 1.00 92.50 93 GLU A CA 1
ATOM 752 C C . GLU A 1 93 ? 8.088 -2.743 -10.263 1.00 92.50 93 GLU A C 1
ATOM 754 O O . GLU A 1 93 ? 7.948 -2.456 -11.457 1.00 92.50 93 GLU A O 1
ATOM 759 N N . TYR A 1 94 ? 9.255 -3.116 -9.753 1.00 91.69 94 TYR A N 1
ATOM 760 C CA . TYR A 1 94 ? 10.487 -3.235 -10.522 1.00 91.69 94 TYR A CA 1
ATOM 761 C C . TYR A 1 94 ? 11.257 -4.484 -10.105 1.00 91.69 94 TYR A C 1
ATOM 763 O O . TYR A 1 94 ? 11.004 -5.053 -9.051 1.00 91.69 94 TYR A O 1
ATOM 771 N N . TYR A 1 95 ? 12.186 -4.931 -10.947 1.00 90.69 95 TYR A N 1
ATOM 772 C CA . TYR A 1 95 ? 13.043 -6.066 -10.623 1.00 90.69 95 TYR A CA 1
ATOM 773 C C . TYR A 1 95 ? 14.412 -5.573 -10.170 1.00 90.69 95 TYR A C 1
ATOM 775 O O . TYR A 1 95 ? 15.077 -4.835 -10.900 1.00 90.69 95 TYR A O 1
ATOM 783 N N . GLU A 1 96 ? 14.839 -6.013 -8.994 1.00 90.19 96 GLU A N 1
ATOM 784 C CA . GLU A 1 96 ? 16.167 -5.770 -8.438 1.00 90.19 96 GLU A CA 1
ATOM 785 C C . GLU A 1 96 ? 16.834 -7.128 -8.202 1.00 90.19 96 GLU A C 1
ATOM 787 O O . GLU A 1 96 ? 16.247 -8.022 -7.607 1.00 90.19 96 GLU A O 1
ATOM 792 N N . GLU A 1 97 ? 18.013 -7.340 -8.792 1.00 91.50 97 GLU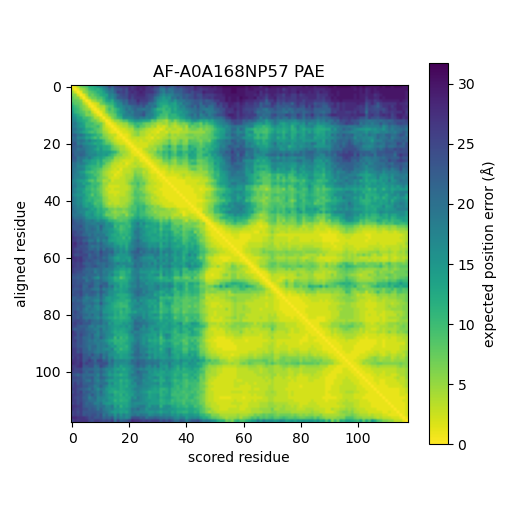 A N 1
ATOM 793 C CA . GLU A 1 97 ? 18.743 -8.625 -8.743 1.00 91.50 97 GLU A CA 1
ATOM 794 C C . GLU A 1 97 ? 17.939 -9.868 -9.197 1.00 91.50 97 GLU A C 1
ATOM 796 O O . GLU A 1 97 ? 18.304 -11.005 -8.913 1.00 91.50 97 GLU A O 1
ATOM 801 N N . GLY A 1 98 ? 16.881 -9.664 -9.990 1.00 89.62 98 GLY A N 1
ATOM 802 C CA . GLY A 1 98 ? 16.004 -10.733 -10.479 1.00 89.62 98 GLY A CA 1
ATOM 803 C C . GLY A 1 98 ? 14.807 -11.032 -9.572 1.00 89.62 98 GLY A C 1
ATOM 804 O O . GLY A 1 98 ? 13.984 -11.871 -9.936 1.00 89.62 98 GLY A O 1
ATOM 805 N N . GLU A 1 99 ? 14.667 -10.322 -8.454 1.00 89.50 99 GLU A N 1
ATOM 806 C CA . GLU A 1 99 ? 13.516 -10.399 -7.557 1.00 89.50 99 GLU A CA 1
ATOM 807 C C . GLU A 1 99 ? 12.572 -9.214 -7.790 1.00 89.50 99 GLU A C 1
ATOM 809 O O . GLU A 1 99 ? 13.010 -8.095 -8.064 1.00 89.50 99 GLU A O 1
ATOM 814 N N . LEU A 1 100 ? 11.262 -9.471 -7.727 1.00 86.31 100 LEU A N 1
ATOM 815 C CA . LEU A 1 100 ? 10.252 -8.420 -7.809 1.00 86.31 100 LEU A CA 1
ATOM 816 C C . LEU A 1 100 ? 10.297 -7.602 -6.517 1.00 86.31 100 LEU A C 1
ATOM 818 O O . LEU A 1 100 ? 10.297 -8.162 -5.429 1.00 86.31 100 LEU A O 1
ATOM 822 N N . SER A 1 101 ? 10.347 -6.286 -6.652 1.00 90.06 101 SER A N 1
ATOM 823 C CA . SER A 1 101 ? 10.326 -5.329 -5.556 1.00 90.06 101 SER A CA 1
ATOM 824 C C . SER A 1 101 ? 9.250 -4.282 -5.800 1.00 90.06 101 SER A C 1
ATOM 826 O O . SER A 1 101 ? 9.025 -3.846 -6.933 1.00 90.06 101 SER A O 1
ATOM 828 N N . SER A 1 102 ? 8.615 -3.851 -4.714 1.00 89.81 102 SER A N 1
ATOM 829 C CA . SER A 1 102 ? 7.487 -2.923 -4.739 1.00 89.81 102 SER A CA 1
ATOM 830 C C . SER A 1 102 ? 7.807 -1.648 -3.962 1.00 89.81 102 SER A C 1
ATOM 832 O O . SER A 1 102 ? 8.281 -1.684 -2.827 1.00 89.81 102 SER A O 1
ATOM 834 N N . MET A 1 103 ? 7.498 -0.488 -4.542 1.00 90.38 103 MET A N 1
ATOM 835 C CA . MET A 1 103 ? 7.635 0.814 -3.886 1.00 90.38 103 MET A CA 1
ATOM 836 C C . MET A 1 103 ? 6.313 1.574 -3.904 1.00 90.38 103 MET A C 1
ATOM 838 O O . MET A 1 103 ? 5.753 1.832 -4.965 1.00 90.38 103 MET A O 1
ATOM 842 N N . ILE A 1 104 ? 5.843 2.006 -2.730 1.00 91.81 104 ILE A N 1
ATOM 843 C CA . ILE A 1 104 ? 4.666 2.877 -2.620 1.00 91.81 104 ILE A CA 1
ATOM 844 C C . ILE A 1 104 ? 5.087 4.337 -2.703 1.00 91.81 104 ILE A C 1
ATOM 846 O O . ILE A 1 104 ? 5.991 4.781 -1.993 1.00 91.81 104 ILE A O 1
ATOM 850 N N . LEU A 1 105 ? 4.362 5.101 -3.508 1.00 93.50 105 LEU A N 1
ATOM 851 C CA . LEU A 1 105 ? 4.552 6.531 -3.681 1.00 93.50 105 LEU A CA 1
ATOM 852 C C . LEU A 1 105 ? 3.265 7.299 -3.382 1.00 93.50 105 LEU A C 1
ATOM 854 O O . LEU A 1 105 ? 2.158 6.757 -3.346 1.00 93.50 105 LEU A O 1
ATOM 858 N N . THR A 1 106 ? 3.412 8.609 -3.186 1.00 93.75 106 THR A N 1
ATOM 859 C CA . THR A 1 106 ? 2.272 9.518 -3.306 1.00 93.75 106 THR A CA 1
ATOM 860 C C . THR A 1 106 ? 1.823 9.573 -4.765 1.00 93.75 106 THR A C 1
ATOM 862 O O . THR A 1 106 ? 2.617 9.333 -5.674 1.00 93.75 106 THR A O 1
ATOM 865 N N . LYS A 1 107 ? 0.559 9.948 -4.999 1.00 93.56 107 LYS A N 1
ATOM 866 C CA . LYS A 1 107 ? 0.017 10.130 -6.354 1.00 93.56 107 LYS A CA 1
ATOM 867 C C . LYS A 1 107 ? 0.909 11.033 -7.215 1.00 93.56 107 LYS A C 1
ATOM 869 O O . LYS A 1 107 ? 1.267 10.658 -8.320 1.00 93.56 107 LYS A O 1
ATOM 874 N N . GLU A 1 108 ? 1.275 12.197 -6.685 1.00 93.38 108 GLU A N 1
ATOM 875 C CA . GLU A 1 108 ? 2.079 13.198 -7.400 1.00 93.38 108 GLU A CA 1
ATOM 876 C C . GLU A 1 108 ? 3.422 12.616 -7.847 1.00 93.38 108 GLU A C 1
ATOM 878 O O . GLU A 1 108 ? 3.797 12.725 -9.008 1.00 93.38 108 GLU A O 1
ATOM 883 N N . LYS A 1 109 ? 4.110 11.920 -6.937 1.00 94.06 109 LYS A N 1
ATOM 884 C CA . LYS A 1 109 ? 5.431 11.353 -7.208 1.00 94.06 109 LYS A CA 1
ATOM 885 C C . LYS A 1 109 ? 5.369 10.153 -8.152 1.00 94.06 109 LYS A C 1
ATOM 887 O O . LYS A 1 109 ? 6.289 9.924 -8.929 1.00 94.06 109 LYS A O 1
ATOM 892 N N . PHE A 1 110 ? 4.274 9.400 -8.098 1.00 94.25 110 PHE A N 1
ATOM 893 C CA . PHE A 1 110 ? 3.982 8.340 -9.053 1.00 94.25 110 PHE A CA 1
ATOM 894 C C . PHE A 1 110 ? 3.770 8.896 -10.468 1.00 94.25 110 PHE A C 1
ATOM 896 O O . PHE A 1 110 ? 4.376 8.400 -11.410 1.00 94.25 110 PHE A O 1
ATOM 903 N N . GLU A 1 111 ? 2.957 9.946 -10.620 1.00 93.38 111 GLU A N 1
ATOM 904 C CA . GLU A 1 111 ? 2.711 10.603 -11.913 1.00 93.38 111 GLU A CA 1
ATOM 905 C C . GLU A 1 111 ? 3.982 11.258 -12.483 1.00 93.38 111 GLU A C 1
ATOM 907 O O . GLU A 1 111 ? 4.234 11.167 -13.686 1.00 93.38 111 GLU A O 1
ATOM 912 N N . GLU A 1 112 ? 4.810 11.860 -11.624 1.00 94.56 112 GLU A N 1
ATOM 913 C CA . GLU A 1 112 ? 6.134 12.383 -11.984 1.00 94.56 112 GLU A CA 1
ATOM 914 C C . GLU A 1 112 ? 7.042 11.262 -12.508 1.00 94.56 112 GLU A C 1
ATOM 916 O O . GLU A 1 112 ? 7.541 11.348 -13.626 1.00 94.56 112 GLU A O 1
ATOM 921 N N . THR A 1 113 ? 7.160 10.160 -11.760 1.00 92.19 113 THR A N 1
ATOM 922 C CA . THR A 1 113 ? 8.018 9.025 -12.144 1.00 92.19 113 THR A CA 1
ATOM 923 C C . THR A 1 113 ? 7.551 8.381 -13.452 1.00 92.19 113 THR A C 1
ATOM 925 O O . THR A 1 113 ? 8.368 8.053 -14.309 1.00 92.19 113 THR A O 1
ATOM 928 N N . LEU A 1 114 ? 6.236 8.238 -13.651 1.00 90.62 114 LEU A N 1
ATOM 929 C CA . LEU A 1 114 ? 5.680 7.744 -14.913 1.00 90.62 114 LEU A CA 1
ATOM 930 C C . LEU A 1 114 ? 6.038 8.637 -16.102 1.00 90.62 114 LEU A C 1
ATOM 932 O O . LEU A 1 114 ? 6.281 8.123 -17.190 1.00 90.62 114 LEU A O 1
ATOM 936 N N . SER A 1 115 ? 6.052 9.955 -15.901 1.00 90.50 115 SER A N 1
ATOM 937 C CA . SER A 1 115 ? 6.359 10.921 -16.958 1.00 90.50 115 SER A CA 1
ATOM 938 C C . SER A 1 115 ? 7.837 10.900 -17.353 1.00 90.50 115 SER A C 1
ATOM 940 O O . SER A 1 115 ? 8.156 11.176 -18.502 1.00 90.50 115 SER A O 1
ATOM 942 N N . GLU A 1 11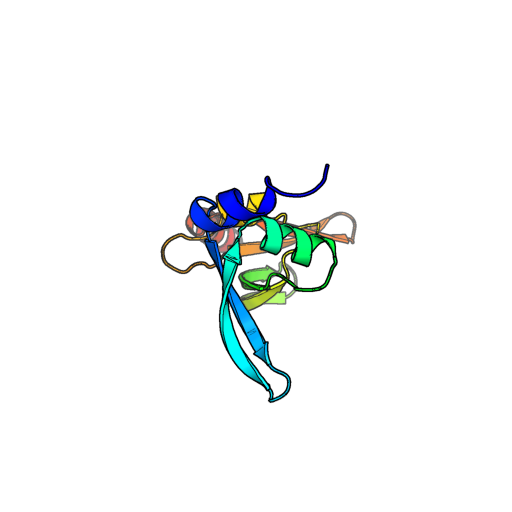6 ? 8.737 10.563 -16.426 1.00 88.44 116 GLU A N 1
ATOM 943 C CA . GLU A 1 116 ? 10.176 10.419 -16.699 1.00 88.44 116 GLU A CA 1
ATOM 944 C C . GLU A 1 116 ? 10.532 9.111 -17.423 1.00 88.44 116 GLU A C 1
ATOM 946 O O . GLU A 1 116 ? 11.580 9.019 -18.061 1.00 88.44 116 GLU A O 1
ATOM 951 N N . MET A 1 117 ? 9.680 8.089 -17.310 1.00 79.81 117 MET A N 1
ATOM 952 C CA . MET A 1 117 ? 9.883 6.769 -17.920 1.00 79.81 11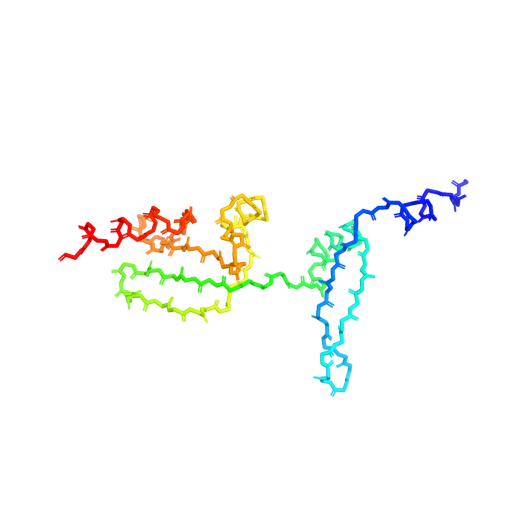7 MET A CA 1
ATOM 953 C C . MET A 1 117 ? 9.332 6.651 -19.353 1.00 79.81 117 MET A C 1
ATOM 955 O O . MET A 1 117 ? 9.530 5.610 -19.986 1.00 79.81 117 MET A O 1
ATOM 959 N N . GLN A 1 118 ? 8.630 7.676 -19.846 1.00 64.81 118 GLN A N 1
ATOM 960 C CA . GLN A 1 118 ? 8.069 7.767 -21.203 1.00 64.81 118 GLN A CA 1
ATOM 961 C C . GLN A 1 118 ? 8.980 8.559 -22.144 1.00 64.81 118 GLN A C 1
ATOM 963 O O . GLN A 1 118 ? 9.056 8.160 -23.329 1.00 64.81 118 GLN A O 1
#

pLDDT: mean 78.51, std 12.97, range [38.75, 94.56]